Protein AF-A0A544VQA4-F1 (afdb_monomer_lite)

Organism: NCBI:txid49897

Sequence (131 aa):
KLPIVGDDGPIRDRLMSYARDIYAYFTSADGVSSLRIHLEAKEFPELYSNYRERVVDPNFAVNIAALTEASRRGELRRTPDPEAVLEAIGGGVLIHSLFSQHSGATKGALPPRPELLEATLRSFVSLALDE

pLDDT: mean 87.68, std 11.46, range [50.47, 97.12]

Structure (mmCIF, N/CA/C/O backbone):
data_AF-A0A544VQA4-F1
#
_entry.id   AF-A0A544VQA4-F1
#
loop_
_atom_site.group_PDB
_atom_site.id
_atom_site.type_symbol
_atom_site.label_atom_id
_atom_site.label_alt_id
_atom_site.label_comp_id
_atom_site.label_asym_id
_atom_site.label_entity_id
_atom_site.label_seq_id
_atom_site.pdbx_PDB_ins_code
_atom_site.Cartn_x
_atom_site.Cartn_y
_atom_site.Cartn_z
_atom_site.occupancy
_atom_site.B_iso_or_equiv
_atom_site.auth_seq_id
_atom_site.auth_comp_id
_atom_site.auth_asym_id
_atom_site.auth_atom_id
_atom_site.pdbx_PDB_model_num
ATOM 1 N N . LYS A 1 1 ? 4.758 9.530 -6.268 1.00 78.00 1 LYS A N 1
ATOM 2 C CA . LYS A 1 1 ? 4.855 9.615 -4.787 1.00 78.00 1 LYS A CA 1
ATOM 3 C C . LYS A 1 1 ? 4.189 8.373 -4.218 1.00 78.00 1 LYS A C 1
ATOM 5 O O . LYS A 1 1 ? 3.180 7.978 -4.787 1.00 78.00 1 LYS A O 1
ATOM 10 N N . LEU A 1 2 ? 4.746 7.758 -3.171 1.00 88.94 2 LEU A N 1
ATOM 11 C CA . LEU A 1 2 ? 4.095 6.607 -2.546 1.00 88.94 2 LEU A CA 1
ATOM 12 C C . LEU A 1 2 ? 2.759 7.018 -1.896 1.00 88.94 2 LEU A C 1
ATOM 14 O O . LEU A 1 2 ? 2.691 8.113 -1.323 1.00 88.94 2 LEU A O 1
ATOM 18 N N . PRO A 1 3 ? 1.719 6.175 -1.989 1.00 93.81 3 PRO A N 1
ATOM 19 C CA . PRO A 1 3 ? 0.422 6.438 -1.373 1.00 93.81 3 PRO A CA 1
ATOM 20 C C . PRO A 1 3 ? 0.481 6.536 0.147 1.00 93.81 3 PRO A C 1
ATOM 22 O O . PRO A 1 3 ? 1.375 5.982 0.794 1.00 93.81 3 PRO A O 1
ATOM 25 N N . ILE A 1 4 ? -0.494 7.243 0.711 1.00 95.62 4 ILE A N 1
ATOM 26 C CA . ILE A 1 4 ? -0.677 7.378 2.154 1.00 95.62 4 ILE A CA 1
ATOM 27 C C . ILE A 1 4 ? -2.130 7.086 2.525 1.00 95.62 4 ILE A C 1
ATOM 29 O O . ILE A 1 4 ? -3.032 7.338 1.728 1.00 95.62 4 ILE A O 1
ATOM 33 N N . VAL A 1 5 ? -2.359 6.568 3.726 1.00 95.06 5 VAL A N 1
ATOM 34 C CA . VAL A 1 5 ? -3.694 6.444 4.312 1.00 95.06 5 VAL A CA 1
ATOM 35 C C . VAL A 1 5 ? -4.225 7.854 4.571 1.00 95.06 5 VAL A C 1
ATOM 37 O O . VAL A 1 5 ? -3.592 8.639 5.276 1.00 95.06 5 VAL A O 1
ATOM 40 N N . GLY A 1 6 ? -5.367 8.184 3.964 1.00 91.81 6 GLY A N 1
ATOM 41 C CA . GLY A 1 6 ? -6.029 9.475 4.158 1.00 91.81 6 GLY A CA 1
ATOM 42 C C . GLY A 1 6 ? -6.579 9.656 5.576 1.00 91.81 6 GLY A C 1
ATOM 43 O O . GLY A 1 6 ? -6.612 8.719 6.376 1.00 91.81 6 GLY A O 1
ATOM 44 N N . ASP A 1 7 ? -7.048 10.859 5.877 1.00 88.25 7 ASP A N 1
ATOM 45 C CA . ASP A 1 7 ? -7.647 11.254 7.157 1.00 88.25 7 ASP A CA 1
ATOM 46 C C . ASP A 1 7 ? -9.185 11.326 7.126 1.00 88.25 7 ASP A C 1
ATOM 48 O O . ASP A 1 7 ? -9.818 11.190 8.175 1.00 88.25 7 ASP A O 1
ATOM 52 N N . ASP A 1 8 ? -9.779 11.435 5.937 1.00 87.94 8 ASP A N 1
ATOM 53 C CA . ASP A 1 8 ? -11.221 11.612 5.746 1.00 87.94 8 ASP A CA 1
ATOM 54 C C . ASP A 1 8 ? -12.029 10.301 5.649 1.00 87.94 8 ASP A C 1
ATOM 56 O O . ASP A 1 8 ? -11.647 9.341 4.980 1.00 87.94 8 ASP A O 1
ATOM 60 N N . GLY A 1 9 ? -13.219 10.284 6.263 1.00 89.06 9 GLY A N 1
ATOM 61 C CA . GLY A 1 9 ? -14.206 9.197 6.142 1.00 89.06 9 GLY A CA 1
ATOM 62 C C . GLY A 1 9 ? -13.955 7.998 7.069 1.00 89.06 9 GLY A C 1
ATOM 63 O O . GLY A 1 9 ? -13.118 8.084 7.958 1.00 89.06 9 GLY A O 1
ATOM 64 N N . PRO A 1 10 ? -14.683 6.878 6.944 1.00 91.75 10 PRO A N 1
ATOM 65 C CA . PRO A 1 10 ? -14.447 5.660 7.732 1.00 91.75 10 PRO A CA 1
ATOM 66 C C . PRO A 1 10 ? -13.083 5.003 7.448 1.00 91.75 10 PRO A C 1
ATOM 68 O O . PRO A 1 10 ? -12.631 4.975 6.306 1.00 91.75 10 PRO A O 1
ATOM 71 N N . ILE A 1 11 ? -12.442 4.396 8.458 1.00 91.75 11 ILE A N 1
ATOM 72 C CA . ILE A 1 11 ? -11.108 3.775 8.306 1.00 91.75 11 ILE A CA 1
ATOM 73 C C . ILE A 1 11 ? -11.063 2.684 7.226 1.00 91.75 11 ILE A C 1
ATOM 75 O O . ILE A 1 11 ? -10.098 2.595 6.471 1.00 91.75 11 ILE A O 1
ATOM 79 N N . ARG A 1 12 ? -12.139 1.899 7.092 1.00 92.69 12 ARG A N 1
ATOM 80 C CA . ARG A 1 12 ? -12.282 0.892 6.033 1.00 92.69 12 ARG A CA 1
ATOM 81 C C . ARG A 1 12 ? -12.179 1.525 4.644 1.00 92.69 12 ARG A C 1
ATOM 83 O O . ARG A 1 12 ? -11.490 0.986 3.784 1.00 92.69 12 ARG A O 1
ATOM 90 N N . ASP A 1 13 ? -12.819 2.672 4.436 1.00 94.94 13 ASP A N 1
ATOM 91 C CA . ASP A 1 13 ? -12.818 3.366 3.147 1.00 94.94 13 ASP A CA 1
ATOM 92 C C . ASP A 1 13 ? -11.449 3.986 2.857 1.00 94.94 13 ASP A C 1
ATOM 94 O O . ASP A 1 13 ? -10.949 3.884 1.735 1.00 94.94 13 ASP A O 1
ATOM 98 N N . ARG A 1 14 ? -10.791 4.540 3.882 1.00 95.25 14 ARG A N 1
ATOM 99 C CA . ARG A 1 14 ? -9.413 5.049 3.783 1.00 95.25 14 ARG A CA 1
ATOM 100 C C . ARG A 1 14 ? -8.425 3.953 3.387 1.00 95.25 14 ARG A C 1
ATOM 102 O O . ARG A 1 14 ? -7.612 4.160 2.489 1.00 95.25 14 ARG A O 1
ATOM 109 N N . LEU A 1 15 ? -8.524 2.779 4.009 1.00 95.44 15 LEU A N 1
ATOM 110 C CA . LEU A 1 15 ? -7.683 1.619 3.699 1.00 95.44 15 LEU A CA 1
ATOM 111 C C . LEU A 1 15 ? -7.980 1.034 2.313 1.00 95.44 15 LEU A C 1
ATOM 113 O O . LEU A 1 15 ? -7.055 0.617 1.620 1.00 95.44 15 LEU A O 1
ATOM 117 N N . MET A 1 16 ? -9.241 1.055 1.870 1.00 97.00 16 MET A N 1
ATOM 118 C CA . MET A 1 16 ? -9.597 0.693 0.494 1.00 97.00 16 MET A CA 1
ATOM 119 C C . MET A 1 16 ? -8.986 1.654 -0.528 1.00 97.00 16 MET A C 1
ATOM 121 O O . MET A 1 16 ? -8.447 1.200 -1.536 1.00 97.00 16 MET A O 1
ATOM 125 N N . SER A 1 17 ? -9.040 2.964 -0.283 1.00 96.94 17 SER A N 1
ATOM 126 C CA . SER A 1 17 ? -8.391 3.955 -1.151 1.00 96.94 17 SER A CA 1
ATOM 127 C C . SER A 1 17 ? -6.878 3.751 -1.185 1.00 96.94 17 SER A C 1
ATOM 129 O O . SER A 1 17 ? -6.310 3.621 -2.266 1.00 96.94 17 SER A O 1
ATOM 131 N N . TYR A 1 18 ? -6.248 3.574 -0.020 1.00 96.88 18 TYR A N 1
ATOM 132 C CA . TYR A 1 18 ? -4.826 3.243 0.077 1.00 96.88 18 TYR A CA 1
ATOM 133 C C . TYR A 1 18 ? -4.459 1.978 -0.719 1.00 96.88 18 TYR A C 1
ATOM 135 O O . TYR A 1 18 ? -3.499 1.993 -1.488 1.00 96.88 18 TYR A O 1
ATOM 143 N N . ALA A 1 19 ? -5.246 0.901 -0.600 1.00 97.12 19 ALA A N 1
ATOM 144 C CA . ALA A 1 19 ? -5.023 -0.352 -1.323 1.00 97.12 19 ALA A CA 1
ATOM 145 C C . ALA A 1 19 ? -5.137 -0.193 -2.853 1.00 97.12 19 ALA A C 1
ATOM 147 O O . ALA A 1 19 ? -4.386 -0.820 -3.604 1.00 97.12 19 ALA A O 1
ATOM 148 N N . ARG A 1 20 ? -6.050 0.659 -3.336 1.00 96.19 20 ARG A N 1
ATOM 149 C CA . ARG A 1 20 ? -6.161 0.975 -4.770 1.00 96.19 20 ARG A CA 1
ATOM 150 C C . ARG A 1 20 ? -4.975 1.801 -5.248 1.00 96.19 20 ARG A C 1
ATOM 152 O O . ARG A 1 20 ? -4.387 1.475 -6.277 1.00 96.19 20 ARG A O 1
ATOM 159 N N . ASP A 1 21 ? -4.599 2.823 -4.489 1.00 95.75 21 ASP A N 1
ATOM 160 C CA . ASP A 1 21 ? -3.510 3.725 -4.856 1.00 95.75 21 ASP A CA 1
ATOM 161 C C . ASP A 1 21 ? -2.161 3.001 -4.869 1.00 95.75 21 ASP A C 1
ATOM 163 O O . ASP A 1 21 ? -1.3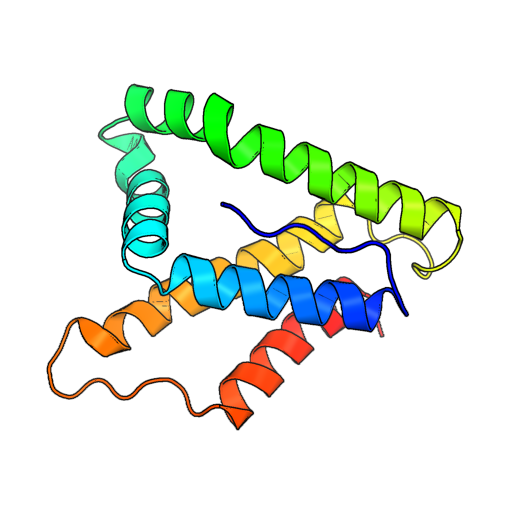41 3.229 -5.762 1.00 95.75 21 ASP A O 1
ATOM 167 N N . ILE A 1 22 ? -1.924 2.094 -3.913 1.00 94.75 22 ILE A N 1
ATOM 168 C CA . ILE A 1 22 ? -0.679 1.318 -3.850 1.00 94.75 22 ILE A CA 1
ATOM 169 C C . ILE A 1 22 ? -0.597 0.306 -4.991 1.00 94.75 22 ILE A C 1
ATOM 171 O O . ILE A 1 22 ? 0.446 0.217 -5.640 1.00 94.75 22 ILE A O 1
ATOM 175 N N . TYR A 1 23 ? -1.709 -0.345 -5.340 1.00 93.62 23 TYR A N 1
ATOM 176 C CA . TYR A 1 23 ? -1.784 -1.178 -6.540 1.00 93.62 23 TYR A CA 1
ATOM 177 C C . TYR A 1 23 ? -1.514 -0.367 -7.818 1.00 93.62 23 TYR A C 1
ATOM 179 O O . TYR A 1 23 ? -0.681 -0.751 -8.643 1.00 93.62 23 TYR A O 1
ATOM 187 N N . ALA A 1 24 ? -2.180 0.781 -7.982 1.00 91.69 24 ALA A N 1
ATOM 188 C CA . ALA A 1 24 ? -2.010 1.649 -9.146 1.00 91.69 24 ALA A CA 1
ATOM 189 C C . ALA A 1 24 ? -0.563 2.149 -9.274 1.00 91.69 24 ALA A C 1
ATOM 191 O O . ALA A 1 24 ? 0.005 2.157 -10.368 1.00 91.69 24 ALA A O 1
ATOM 192 N N . TYR A 1 25 ? 0.072 2.506 -8.154 1.00 91.50 25 TYR A N 1
ATOM 193 C CA . TYR A 1 25 ? 1.477 2.888 -8.146 1.00 91.50 25 TYR A CA 1
ATOM 194 C C . TYR A 1 25 ? 2.372 1.726 -8.588 1.00 91.50 25 TYR A C 1
ATOM 196 O O . TYR A 1 25 ? 3.133 1.884 -9.540 1.00 91.50 25 TYR A O 1
ATOM 204 N N . PHE A 1 26 ? 2.267 0.550 -7.966 1.00 90.56 26 PHE A N 1
ATOM 205 C CA . PHE A 1 26 ? 3.161 -0.586 -8.235 1.00 90.56 26 PHE A CA 1
ATOM 206 C C . PHE A 1 26 ? 2.914 -1.318 -9.564 1.00 90.56 26 PHE A C 1
ATOM 208 O O . PHE A 1 26 ? 3.725 -2.156 -9.973 1.00 90.56 26 PHE A O 1
ATOM 215 N N . THR A 1 27 ? 1.848 -0.949 -10.273 1.00 88.44 27 THR A N 1
ATOM 216 C CA . THR A 1 27 ? 1.590 -1.340 -11.667 1.00 88.44 27 THR A CA 1
ATOM 217 C C . THR A 1 27 ? 1.958 -0.256 -12.690 1.00 88.44 27 THR A C 1
ATOM 219 O O . THR A 1 27 ? 1.948 -0.524 -13.890 1.00 88.44 27 THR A O 1
ATOM 222 N N . SER A 1 28 ? 2.352 0.943 -12.248 1.00 87.50 28 SER A N 1
ATOM 223 C CA . SER A 1 28 ? 2.931 1.985 -13.108 1.00 87.50 28 SER A CA 1
ATOM 224 C C . SER A 1 28 ? 4.403 1.705 -13.449 1.00 87.50 28 SER A C 1
ATOM 226 O O . SER A 1 28 ? 5.069 0.934 -12.763 1.00 87.50 28 SER A O 1
ATOM 228 N N . ALA A 1 29 ? 4.950 2.373 -14.472 1.00 84.62 29 ALA A N 1
ATOM 229 C CA . ALA A 1 29 ? 6.360 2.221 -14.861 1.00 84.62 29 ALA A CA 1
ATOM 230 C C . ALA A 1 29 ? 7.346 2.520 -13.709 1.00 84.62 29 ALA A C 1
ATOM 232 O O . ALA A 1 29 ? 8.313 1.780 -13.499 1.00 84.62 29 ALA A O 1
ATOM 233 N N . ASP A 1 30 ? 7.069 3.563 -12.924 1.00 87.19 30 ASP A N 1
ATOM 234 C CA . ASP A 1 30 ? 7.897 3.940 -11.775 1.00 87.19 30 ASP A CA 1
ATOM 235 C C . ASP A 1 30 ? 7.800 2.897 -10.660 1.00 87.19 30 ASP A C 1
ATOM 237 O O . ASP A 1 30 ? 8.814 2.456 -10.121 1.00 87.19 30 ASP A O 1
ATOM 241 N N . GLY A 1 31 ? 6.585 2.454 -10.332 1.00 88.88 31 GLY A N 1
ATOM 242 C CA . GLY A 1 31 ? 6.383 1.448 -9.293 1.00 88.88 31 GLY A CA 1
ATOM 243 C C . GLY A 1 31 ? 6.933 0.072 -9.666 1.00 88.88 31 GLY A C 1
ATOM 244 O O . GLY A 1 31 ? 7.463 -0.619 -8.797 1.00 88.88 31 GLY A O 1
ATOM 245 N N . VAL A 1 32 ? 6.908 -0.305 -10.948 1.00 88.69 32 VAL A N 1
ATOM 246 C CA . VAL A 1 32 ? 7.592 -1.512 -11.446 1.00 88.69 32 VAL A CA 1
ATOM 247 C C . VAL A 1 32 ? 9.088 -1.442 -11.153 1.00 88.69 32 VAL A C 1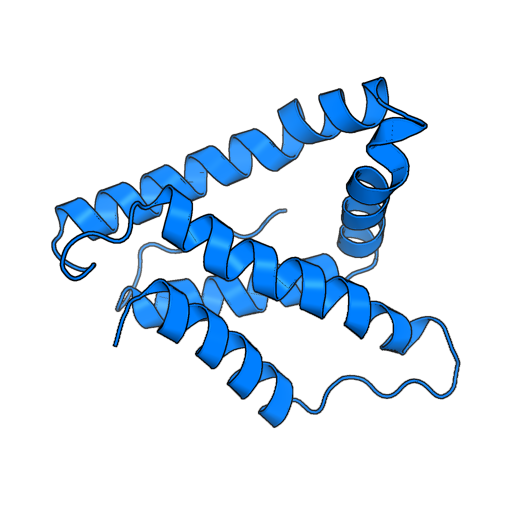
ATOM 249 O O . VAL A 1 32 ? 9.669 -2.411 -10.662 1.00 88.69 32 VAL A O 1
ATOM 252 N N . SER A 1 33 ? 9.708 -0.290 -11.407 1.00 88.31 33 SER A N 1
ATOM 253 C CA . SER A 1 33 ? 11.126 -0.072 -11.109 1.00 88.31 33 SER A CA 1
ATOM 254 C C . SER A 1 33 ? 11.396 -0.153 -9.602 1.00 88.31 33 SER A C 1
ATOM 256 O O . SER A 1 33 ? 12.308 -0.862 -9.179 1.00 88.31 33 SER A O 1
ATOM 258 N N . SER A 1 34 ? 10.549 0.473 -8.782 1.00 90.38 34 SER A N 1
ATOM 259 C CA . SER A 1 34 ? 10.613 0.405 -7.315 1.00 90.38 34 SER A CA 1
ATOM 260 C C . SER A 1 34 ? 10.476 -1.021 -6.760 1.00 90.38 34 SER A C 1
ATOM 262 O O . SER A 1 34 ? 11.170 -1.395 -5.812 1.00 90.38 34 SER A O 1
ATOM 264 N N . LEU A 1 35 ? 9.611 -1.853 -7.349 1.00 88.94 35 LEU A N 1
ATOM 265 C CA . LEU A 1 35 ? 9.473 -3.264 -6.969 1.00 88.94 35 LEU A CA 1
ATOM 266 C C . LEU A 1 35 ? 10.726 -4.070 -7.316 1.00 88.94 35 LEU A C 1
ATOM 268 O O . LEU A 1 35 ? 11.181 -4.870 -6.501 1.00 88.94 35 LEU A O 1
ATOM 272 N N . ARG A 1 36 ? 11.333 -3.824 -8.482 1.00 89.69 36 ARG A N 1
ATOM 273 C C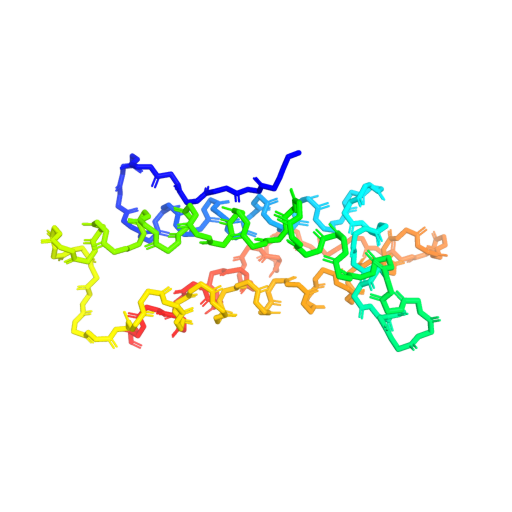A . ARG A 1 36 ? 12.582 -4.496 -8.873 1.00 89.69 36 ARG A CA 1
ATOM 274 C C . ARG A 1 36 ? 13.731 -4.206 -7.912 1.00 89.69 36 ARG A C 1
ATOM 276 O O . ARG A 1 36 ? 14.484 -5.121 -7.612 1.00 89.69 36 ARG A O 1
ATOM 283 N N . ILE A 1 37 ? 13.822 -2.991 -7.364 1.00 91.75 37 ILE A N 1
ATOM 284 C CA . ILE A 1 37 ? 14.844 -2.657 -6.354 1.00 91.75 37 ILE A CA 1
ATOM 285 C C . ILE A 1 37 ? 14.744 -3.580 -5.124 1.00 91.75 37 ILE A C 1
ATOM 287 O O . ILE A 1 37 ? 15.772 -3.963 -4.573 1.00 91.75 37 ILE A O 1
ATOM 291 N N . HIS A 1 38 ? 13.535 -3.989 -4.715 1.00 90.06 38 HIS A N 1
ATOM 292 C CA . HIS A 1 38 ? 13.367 -4.949 -3.616 1.00 90.06 38 HIS A CA 1
ATOM 293 C C . HIS A 1 38 ? 13.820 -6.363 -3.997 1.00 90.06 38 HIS A C 1
ATOM 295 O O . HIS A 1 38 ? 14.409 -7.058 -3.173 1.00 90.06 38 HIS A O 1
ATOM 301 N N . LEU A 1 39 ? 13.553 -6.795 -5.233 1.00 90.38 39 LEU A N 1
ATOM 302 C CA . LEU A 1 39 ? 13.930 -8.128 -5.717 1.00 90.38 39 LEU A CA 1
ATOM 303 C C . LEU A 1 39 ? 15.448 -8.276 -5.884 1.00 90.38 39 LEU A C 1
ATOM 305 O O . LEU A 1 39 ? 16.000 -9.335 -5.602 1.00 90.38 39 LEU A O 1
ATOM 309 N N . GLU A 1 40 ? 16.116 -7.200 -6.294 1.00 93.75 40 GLU A N 1
ATOM 310 C CA . GLU A 1 40 ? 17.557 -7.164 -6.561 1.00 93.75 40 GLU A CA 1
ATOM 311 C C . GLU A 1 40 ? 18.381 -6.726 -5.335 1.00 93.75 40 GLU A C 1
ATOM 313 O O . GLU A 1 40 ? 19.581 -6.470 -5.440 1.00 93.75 40 GLU A O 1
ATOM 318 N N . ALA A 1 41 ? 17.760 -6.634 -4.153 1.00 93.88 41 ALA A N 1
ATOM 319 C CA . ALA A 1 41 ? 18.391 -6.108 -2.941 1.00 93.88 41 ALA A CA 1
ATOM 320 C C . ALA A 1 41 ? 19.678 -6.851 -2.548 1.00 93.88 41 ALA A C 1
ATOM 322 O O . ALA A 1 41 ? 20.593 -6.253 -1.986 1.00 93.88 41 ALA A O 1
ATOM 323 N N . LYS A 1 42 ? 19.760 -8.150 -2.860 1.00 95.06 42 LYS A N 1
ATOM 324 C CA . LYS A 1 42 ? 20.958 -8.961 -2.619 1.00 95.06 42 LYS A CA 1
ATOM 325 C C . LYS A 1 42 ? 22.123 -8.568 -3.534 1.00 95.06 42 LYS A C 1
ATOM 327 O O . LYS A 1 42 ? 23.261 -8.558 -3.078 1.00 95.06 42 LYS A O 1
ATOM 332 N N . GLU A 1 43 ? 21.836 -8.257 -4.795 1.00 97.06 43 GLU A N 1
ATOM 333 C CA . GLU A 1 43 ? 22.845 -7.922 -5.806 1.00 97.06 43 GLU A CA 1
ATOM 334 C C . GLU A 1 43 ? 23.271 -6.447 -5.712 1.00 97.06 43 GLU A C 1
ATOM 336 O O . GLU A 1 43 ? 24.432 -6.118 -5.950 1.00 97.06 43 GLU A O 1
ATOM 341 N N . PHE A 1 44 ? 22.361 -5.556 -5.292 1.00 96.00 44 PHE A N 1
ATOM 342 C CA . PHE A 1 44 ? 22.621 -4.118 -5.133 1.00 96.00 44 PHE A CA 1
ATOM 343 C C . PHE A 1 44 ? 22.216 -3.599 -3.737 1.00 96.00 44 PHE A C 1
ATOM 345 O O . PHE A 1 44 ? 21.291 -2.786 -3.615 1.00 96.00 44 PHE A O 1
ATOM 352 N N . PRO A 1 45 ? 22.913 -4.012 -2.661 1.00 96.12 45 PRO A N 1
ATOM 353 C CA . PRO A 1 45 ? 22.522 -3.689 -1.285 1.00 96.12 45 PRO A CA 1
ATOM 354 C C . PRO A 1 45 ? 22.572 -2.188 -0.968 1.00 96.12 45 PRO A C 1
ATOM 356 O O . PRO A 1 45 ? 21.697 -1.679 -0.269 1.00 96.12 45 PRO A O 1
ATOM 359 N N . GLU A 1 46 ? 23.543 -1.447 -1.514 1.00 96.94 46 GLU A N 1
ATOM 360 C CA . GLU A 1 46 ? 23.638 0.008 -1.318 1.00 96.94 46 GLU A CA 1
ATOM 361 C C . GLU A 1 46 ? 22.480 0.757 -1.989 1.00 96.94 46 GLU A C 1
ATOM 363 O O . GLU A 1 46 ? 21.934 1.705 -1.420 1.00 96.94 46 GLU A O 1
ATOM 368 N N . LEU A 1 47 ? 22.068 0.323 -3.186 1.00 95.06 47 LEU A N 1
ATOM 369 C CA . LEU A 1 47 ? 20.911 0.892 -3.876 1.00 95.06 47 LEU A CA 1
ATOM 370 C C . LEU A 1 47 ? 19.635 0.643 -3.069 1.00 95.06 47 LEU A C 1
ATOM 372 O O . LEU A 1 47 ? 18.851 1.570 -2.868 1.00 95.06 47 LEU A O 1
ATOM 376 N N . TYR A 1 48 ? 19.452 -0.583 -2.575 1.00 96.00 48 TYR A N 1
ATOM 377 C CA . TYR A 1 48 ? 18.305 -0.938 -1.747 1.00 96.00 48 TYR A CA 1
ATOM 378 C C . TYR A 1 48 ? 18.266 -0.141 -0.438 1.00 96.00 48 TYR A C 1
ATOM 380 O O . TYR A 1 48 ? 17.220 0.413 -0.103 1.00 96.00 48 TYR A O 1
ATOM 388 N N . SER A 1 49 ? 19.398 -0.009 0.263 1.00 96.44 49 SER A N 1
ATOM 389 C CA . SER A 1 49 ? 19.485 0.777 1.502 1.00 96.44 49 SER A CA 1
ATOM 390 C C . SER A 1 49 ? 19.115 2.243 1.272 1.00 96.44 49 SER A C 1
ATOM 392 O O . SER A 1 49 ? 18.259 2.779 1.972 1.00 96.44 49 SER A O 1
ATOM 394 N N . ASN A 1 50 ? 19.694 2.878 0.246 1.00 95.88 50 ASN A N 1
ATOM 395 C CA . ASN A 1 50 ? 19.382 4.267 -0.105 1.00 95.88 50 ASN A CA 1
ATOM 396 C C . ASN A 1 50 ? 17.915 4.445 -0.514 1.00 95.88 50 ASN A C 1
ATOM 398 O O . ASN A 1 50 ? 17.283 5.453 -0.191 1.00 95.88 50 ASN A O 1
ATOM 402 N N . TYR A 1 51 ? 17.367 3.480 -1.252 1.00 93.75 51 TYR A N 1
ATOM 403 C CA . TYR A 1 51 ? 15.965 3.494 -1.643 1.00 93.75 51 TYR A CA 1
ATOM 404 C C . TYR A 1 51 ? 15.042 3.362 -0.423 1.00 93.75 51 TYR A C 1
ATOM 406 O O . TYR A 1 51 ? 14.077 4.122 -0.307 1.00 93.75 51 TYR A O 1
ATOM 414 N N . ARG A 1 52 ? 15.352 2.470 0.524 1.00 94.94 52 ARG A N 1
ATOM 415 C CA . ARG A 1 52 ? 14.585 2.342 1.768 1.00 94.94 52 ARG A CA 1
ATOM 416 C C . ARG A 1 52 ? 14.591 3.625 2.583 1.00 94.94 52 ARG A C 1
ATOM 418 O O . ARG A 1 52 ? 13.518 4.164 2.845 1.00 94.94 52 ARG A O 1
ATOM 425 N N . GLU A 1 53 ? 15.778 4.149 2.874 1.00 96.50 53 GLU A N 1
ATOM 426 C CA . GLU A 1 53 ? 15.958 5.331 3.720 1.00 96.50 53 GLU A CA 1
ATOM 427 C C . GLU A 1 53 ? 15.221 6.557 3.163 1.00 96.50 53 GLU A C 1
ATOM 429 O O . GLU A 1 53 ? 14.621 7.335 3.903 1.00 96.50 53 GLU A O 1
ATOM 434 N N . ARG A 1 54 ? 15.245 6.741 1.838 1.00 94.19 54 ARG A N 1
ATOM 435 C CA . ARG A 1 54 ? 14.721 7.958 1.199 1.00 94.19 54 ARG A CA 1
ATOM 436 C C . ARG A 1 54 ? 13.270 7.837 0.751 1.00 94.19 54 ARG A C 1
ATOM 438 O O . ARG A 1 54 ? 12.631 8.864 0.520 1.00 94.19 54 ARG A O 1
ATOM 445 N N . VAL A 1 55 ? 12.760 6.616 0.578 1.00 92.19 55 VAL A N 1
ATOM 446 C CA . VAL A 1 55 ? 11.451 6.377 -0.049 1.00 92.19 55 VAL A CA 1
ATOM 447 C C . VAL A 1 55 ? 10.545 5.519 0.824 1.00 92.19 55 VAL A C 1
ATOM 449 O O . VAL A 1 55 ? 9.444 5.964 1.152 1.00 92.19 55 VAL A O 1
ATOM 452 N N . VAL A 1 56 ? 10.980 4.314 1.198 1.00 92.25 56 VAL A N 1
ATOM 453 C CA . VAL A 1 56 ? 10.116 3.337 1.887 1.00 92.25 56 VAL A CA 1
ATOM 454 C C . VAL A 1 56 ? 9.886 3.734 3.336 1.00 92.25 56 VAL A C 1
ATOM 456 O O . VAL A 1 56 ? 8.738 3.910 3.734 1.00 92.25 56 VAL A O 1
ATOM 459 N N . ASP A 1 57 ? 10.951 3.923 4.110 1.00 94.94 57 ASP A N 1
ATOM 460 C CA . ASP A 1 57 ? 10.854 4.131 5.556 1.00 94.94 57 ASP A CA 1
ATOM 461 C C . ASP A 1 57 ? 10.115 5.439 5.911 1.00 94.94 57 ASP A C 1
ATOM 463 O O . ASP A 1 57 ? 9.239 5.409 6.780 1.00 94.94 57 ASP A O 1
ATOM 467 N N . PRO A 1 58 ? 10.325 6.571 5.200 1.00 95.44 58 PRO A N 1
ATOM 468 C CA . PRO A 1 58 ? 9.532 7.778 5.427 1.00 95.44 58 PRO A CA 1
ATOM 469 C C . PRO A 1 58 ? 8.044 7.581 5.116 1.00 95.44 58 PRO A C 1
ATOM 471 O O . PRO A 1 58 ? 7.185 8.093 5.835 1.00 95.44 58 PRO A O 1
ATOM 474 N N . ASN A 1 59 ? 7.712 6.845 4.048 1.00 94.31 59 ASN A N 1
ATOM 475 C CA . ASN A 1 59 ? 6.318 6.563 3.708 1.00 94.31 59 ASN A CA 1
ATOM 476 C C . ASN A 1 59 ? 5.669 5.616 4.724 1.00 94.31 59 ASN A C 1
ATOM 478 O O . ASN A 1 59 ? 4.512 5.820 5.093 1.00 94.31 59 ASN A O 1
ATOM 482 N N . PHE A 1 60 ? 6.420 4.627 5.205 1.00 94.62 60 PHE A N 1
ATOM 483 C CA . PHE A 1 60 ? 5.979 3.718 6.253 1.00 94.62 60 PHE A CA 1
ATOM 484 C C . PHE A 1 60 ? 5.641 4.497 7.527 1.00 94.62 60 PHE A C 1
ATOM 486 O O . PHE A 1 60 ? 4.512 4.423 8.002 1.00 94.62 60 PHE A O 1
ATOM 493 N N . ALA A 1 61 ? 6.549 5.358 7.999 1.00 95.69 61 ALA A N 1
ATOM 494 C CA . ALA A 1 61 ? 6.334 6.182 9.188 1.00 95.69 61 ALA A CA 1
ATOM 495 C C . ALA A 1 61 ? 5.069 7.060 9.099 1.00 95.69 61 ALA A C 1
ATOM 497 O O . ALA A 1 61 ? 4.305 7.145 10.061 1.00 95.69 61 ALA A O 1
ATOM 498 N N . VAL A 1 62 ? 4.809 7.676 7.938 1.00 96.06 62 VAL A N 1
ATOM 499 C CA . VAL A 1 62 ? 3.594 8.484 7.715 1.00 96.06 62 VAL A CA 1
ATOM 500 C C . VAL A 1 62 ? 2.324 7.636 7.830 1.00 96.06 62 VAL A C 1
ATOM 502 O O . VAL A 1 62 ? 1.359 8.055 8.469 1.00 96.06 62 VAL A O 1
ATOM 505 N N . ASN A 1 63 ? 2.320 6.440 7.244 1.00 95.88 63 ASN A N 1
ATOM 506 C CA . ASN A 1 63 ? 1.163 5.548 7.278 1.00 95.88 63 ASN A CA 1
ATOM 507 C C . ASN A 1 63 ? 0.910 4.965 8.674 1.00 95.88 63 ASN A C 1
ATOM 509 O O . ASN A 1 63 ? -0.236 4.937 9.124 1.00 95.88 63 ASN A O 1
ATOM 513 N N . ILE A 1 64 ? 1.968 4.577 9.391 1.00 94.81 64 ILE A N 1
ATOM 514 C CA . ILE A 1 64 ? 1.868 4.127 10.785 1.00 94.81 64 ILE A CA 1
ATOM 515 C C . ILE A 1 64 ? 1.293 5.230 11.671 1.00 94.81 64 ILE A C 1
ATOM 517 O O . ILE A 1 64 ? 0.400 4.961 12.475 1.00 94.81 64 ILE A O 1
ATOM 521 N N . ALA A 1 65 ? 1.738 6.479 11.507 1.00 94.69 65 ALA A N 1
ATOM 522 C CA . ALA A 1 65 ? 1.198 7.605 12.264 1.00 94.69 65 ALA A CA 1
ATOM 523 C C . ALA A 1 65 ? -0.305 7.815 11.995 1.00 94.69 65 ALA A C 1
ATOM 525 O O . ALA A 1 65 ? -1.075 8.000 12.940 1.00 94.69 65 ALA A O 1
ATOM 526 N N . ALA A 1 66 ? -0.739 7.721 10.733 1.00 93.62 66 ALA A N 1
ATOM 527 C CA . ALA A 1 66 ? -2.151 7.843 10.361 1.00 93.62 66 ALA A CA 1
ATOM 528 C C . ALA A 1 66 ? -3.018 6.733 10.987 1.00 93.62 66 ALA A C 1
ATOM 530 O O . ALA A 1 66 ? -4.082 7.009 11.547 1.00 93.62 66 ALA A O 1
ATOM 531 N N . LEU A 1 67 ? -2.547 5.483 10.947 1.00 92.38 67 LEU A N 1
ATOM 532 C CA . LEU A 1 67 ? -3.244 4.339 11.544 1.00 92.38 67 LEU A CA 1
ATOM 533 C C . LEU A 1 67 ? -3.237 4.375 13.078 1.00 92.38 67 LEU A C 1
ATOM 535 O O . LEU A 1 67 ? -4.237 4.036 13.709 1.00 92.38 67 LEU A O 1
ATOM 539 N N . THR A 1 68 ? -2.148 4.847 13.684 1.00 91.81 68 THR A N 1
ATOM 540 C CA . THR A 1 68 ? -2.053 5.062 15.136 1.00 91.81 68 THR A CA 1
ATOM 541 C C . THR A 1 68 ? -3.083 6.088 15.599 1.00 91.81 68 THR A C 1
ATOM 543 O O . THR A 1 68 ? -3.775 5.874 16.595 1.00 91.81 68 THR A O 1
ATOM 546 N N . GLU A 1 69 ? -3.242 7.182 14.857 1.00 90.81 69 GLU A N 1
ATOM 547 C CA . GLU A 1 69 ? -4.249 8.196 15.160 1.00 90.81 69 GLU A CA 1
ATOM 548 C C . GLU A 1 69 ? -5.678 7.658 14.978 1.00 90.81 69 GLU A C 1
ATOM 550 O O . GLU A 1 69 ? -6.526 7.865 15.847 1.00 90.81 69 GLU A O 1
ATOM 555 N N . ALA A 1 70 ? -5.946 6.895 13.914 1.00 89.25 70 ALA A N 1
ATOM 556 C CA . ALA A 1 70 ? -7.230 6.211 13.730 1.00 89.25 70 ALA A CA 1
ATOM 557 C C . ALA A 1 70 ? -7.547 5.248 14.893 1.00 89.25 70 ALA A C 1
ATOM 559 O O . ALA A 1 70 ? -8.668 5.233 15.411 1.00 89.25 70 ALA A O 1
ATOM 560 N N . SER A 1 71 ? -6.542 4.499 15.361 1.00 88.06 71 SER A N 1
ATOM 561 C CA . SER A 1 71 ? -6.639 3.634 16.543 1.00 88.06 71 SER A CA 1
ATOM 562 C C . SER A 1 71 ? -6.991 4.429 17.801 1.00 88.06 71 SER A C 1
ATOM 564 O O . SER A 1 71 ? -7.940 4.093 18.511 1.00 88.06 71 SER A O 1
ATOM 566 N N . ARG A 1 72 ? -6.299 5.553 18.041 1.00 88.12 72 ARG A N 1
ATOM 567 C CA . ARG A 1 72 ? -6.555 6.451 19.180 1.00 88.12 72 ARG A CA 1
ATOM 568 C C . ARG A 1 72 ? -7.986 7.001 19.183 1.00 88.12 72 ARG A C 1
ATOM 570 O O . ARG A 1 72 ? -8.552 7.217 20.254 1.00 88.12 72 ARG A O 1
ATOM 577 N N . ARG A 1 73 ? -8.580 7.213 18.005 1.00 87.75 73 ARG A N 1
ATOM 578 C CA . ARG A 1 73 ? -9.980 7.646 17.835 1.00 87.75 73 ARG A CA 1
ATOM 579 C C . ARG A 1 73 ? -11.003 6.510 17.973 1.00 87.75 73 ARG A C 1
ATOM 581 O O . ARG A 1 73 ? -12.201 6.770 17.897 1.00 87.75 73 ARG A O 1
ATOM 588 N N . GLY A 1 74 ? -10.557 5.275 18.209 1.00 85.50 74 GLY A N 1
ATOM 589 C CA . GLY A 1 74 ? -11.421 4.104 18.370 1.00 85.50 74 GLY A CA 1
ATOM 590 C C . GLY A 1 74 ? -12.001 3.582 17.055 1.00 85.50 74 GLY A C 1
ATOM 591 O O . GLY A 1 74 ? -13.015 2.889 17.068 1.00 85.50 74 GLY A O 1
ATOM 592 N N . GLU A 1 75 ? -11.392 3.932 15.920 1.00 85.00 75 GLU A N 1
ATOM 593 C CA . GLU A 1 75 ? -11.875 3.533 14.592 1.00 85.00 75 GLU A CA 1
ATOM 594 C C . GLU A 1 75 ? -11.458 2.105 14.224 1.00 85.00 75 GLU A C 1
ATOM 596 O O . GLU A 1 75 ? -12.140 1.445 13.442 1.00 85.00 75 GLU A O 1
ATOM 601 N N . LEU A 1 76 ? -10.355 1.619 14.798 1.00 78.19 76 LEU A N 1
ATOM 602 C CA . LEU A 1 76 ? -9.928 0.227 14.699 1.00 78.19 76 LEU A CA 1
ATOM 603 C C . LEU A 1 76 ? -10.533 -0.562 15.868 1.00 78.19 76 LEU A C 1
ATOM 605 O O . LEU A 1 76 ? -10.446 -0.147 17.027 1.00 78.19 76 LEU A O 1
ATOM 609 N N . ARG A 1 77 ? -11.165 -1.708 15.578 1.00 68.69 77 ARG A N 1
ATOM 610 C CA . ARG A 1 77 ? -11.587 -2.656 16.624 1.00 68.69 77 ARG A CA 1
ATOM 611 C C . ARG A 1 77 ? -10.356 -3.220 17.340 1.00 68.69 77 ARG A C 1
ATOM 613 O O . ARG A 1 77 ? -9.243 -3.059 16.868 1.00 68.69 77 ARG A O 1
ATOM 620 N N . ARG A 1 78 ? -10.562 -3.838 18.510 1.00 64.94 78 ARG A N 1
ATOM 621 C CA . ARG A 1 78 ? -9.517 -4.403 19.386 1.00 64.94 78 ARG A CA 1
ATOM 622 C C . ARG A 1 78 ? -8.332 -5.004 18.599 1.00 64.94 78 ARG A C 1
ATOM 624 O O . ARG A 1 78 ? -8.438 -6.106 18.081 1.00 64.94 78 ARG A O 1
ATOM 631 N N . THR A 1 79 ? -7.197 -4.312 18.664 1.00 55.22 79 THR A N 1
ATOM 632 C CA . THR A 1 79 ? -5.840 -4.877 18.565 1.00 55.22 79 THR A CA 1
ATOM 633 C C . THR A 1 79 ? -5.232 -5.257 17.203 1.00 55.22 79 THR A C 1
ATOM 635 O O . THR A 1 79 ? -4.311 -6.070 17.226 1.00 55.22 79 THR A O 1
ATOM 638 N N . PRO A 1 80 ? -5.574 -4.710 16.026 1.00 65.44 80 PRO A N 1
ATOM 639 C CA . PRO A 1 80 ? -4.624 -4.818 14.938 1.00 65.44 80 PRO A CA 1
ATOM 640 C C . PRO A 1 80 ? -3.567 -3.725 15.163 1.00 65.44 80 PRO A C 1
ATOM 642 O O . PRO A 1 80 ? -3.859 -2.526 15.174 1.00 65.44 80 PRO A O 1
ATOM 645 N N . ASP A 1 81 ? -2.346 -4.162 15.467 1.00 85.94 81 ASP A N 1
ATOM 646 C CA . ASP A 1 81 ? -1.159 -3.309 15.489 1.00 85.94 81 ASP A CA 1
ATOM 647 C C . ASP A 1 81 ? -1.129 -2.488 14.181 1.00 85.94 81 ASP A C 1
ATOM 649 O O . ASP A 1 81 ? -1.231 -3.093 13.109 1.00 85.94 81 ASP A O 1
ATOM 653 N N . PRO A 1 82 ? -1.052 -1.140 14.226 1.00 89.38 82 PRO A N 1
ATOM 654 C CA . PRO A 1 82 ? -0.969 -0.302 13.029 1.00 89.38 82 PRO A CA 1
ATOM 655 C C . PRO A 1 82 ? 0.055 -0.799 12.006 1.00 89.38 82 PRO A C 1
ATOM 657 O O . PRO A 1 82 ? -0.181 -0.693 10.801 1.00 89.38 82 PRO A O 1
ATOM 660 N N . GLU A 1 83 ? 1.162 -1.368 12.485 1.00 90.94 83 GLU A N 1
ATOM 661 C CA . GLU A 1 83 ? 2.183 -1.979 11.643 1.00 90.94 83 GLU A CA 1
ATOM 662 C C . GLU A 1 83 ? 1.670 -3.236 10.947 1.00 90.94 83 GLU A C 1
ATOM 664 O O . GLU A 1 83 ? 1.704 -3.313 9.719 1.00 90.94 83 GLU A O 1
ATOM 669 N N . ALA A 1 84 ? 1.068 -4.159 11.696 1.00 89.75 84 ALA A N 1
ATOM 670 C CA . ALA A 1 84 ? 0.474 -5.369 11.140 1.00 89.75 84 ALA A CA 1
ATOM 671 C C . ALA A 1 84 ? -0.636 -5.075 10.114 1.00 89.75 84 ALA A C 1
ATOM 673 O O . ALA A 1 84 ? -0.704 -5.746 9.084 1.00 89.75 84 ALA A O 1
ATOM 674 N N . VAL A 1 85 ? -1.479 -4.057 10.342 1.00 91.50 85 VAL A N 1
ATOM 675 C CA . VAL A 1 85 ? -2.499 -3.624 9.361 1.00 91.50 85 VAL A CA 1
ATOM 676 C C . VAL A 1 85 ? -1.837 -3.200 8.055 1.00 91.50 85 VAL A C 1
ATOM 678 O O . VAL A 1 85 ? -2.245 -3.626 6.969 1.00 91.50 85 VAL A O 1
ATOM 681 N N . LEU A 1 86 ? -0.823 -2.338 8.161 1.00 93.00 86 LEU A N 1
ATOM 682 C CA . LEU A 1 86 ? -0.135 -1.782 7.007 1.00 93.00 86 LEU A CA 1
ATOM 683 C C . LEU A 1 86 ? 0.610 -2.870 6.230 1.00 93.00 86 LEU A C 1
ATOM 685 O O . LEU A 1 86 ? 0.523 -2.904 5.002 1.00 93.00 86 LEU A O 1
ATOM 689 N N . GLU A 1 87 ? 1.292 -3.778 6.926 1.00 92.25 87 GLU A N 1
ATOM 690 C CA . GLU A 1 87 ? 2.007 -4.899 6.318 1.00 92.25 87 GLU A CA 1
ATOM 691 C C . GLU A 1 87 ? 1.065 -5.918 5.672 1.00 92.25 87 GLU A C 1
ATOM 693 O O . GLU A 1 87 ? 1.341 -6.380 4.564 1.00 92.25 87 GLU A O 1
ATOM 698 N N . ALA A 1 88 ? -0.069 -6.239 6.301 1.00 92.44 88 ALA A N 1
ATOM 699 C CA . ALA A 1 88 ? -1.039 -7.182 5.746 1.00 92.44 88 ALA A CA 1
ATOM 700 C C . ALA A 1 88 ? -1.634 -6.674 4.423 1.00 92.44 88 ALA A C 1
ATOM 702 O O . ALA A 1 88 ? -1.691 -7.411 3.432 1.00 92.44 88 ALA A O 1
ATOM 703 N N . ILE A 1 89 ? -2.032 -5.397 4.378 1.00 94.81 89 ILE A N 1
ATOM 704 C CA . ILE A 1 89 ? -2.561 -4.776 3.156 1.00 94.81 89 ILE A CA 1
ATOM 705 C C . ILE A 1 89 ? -1.434 -4.583 2.140 1.00 94.81 89 ILE A C 1
ATOM 707 O O . ILE A 1 89 ? -1.538 -5.040 1.000 1.00 94.81 89 ILE A O 1
ATOM 711 N N . GLY A 1 90 ? -0.348 -3.920 2.544 1.00 93.12 90 GLY A N 1
ATOM 712 C CA . GLY A 1 90 ? 0.774 -3.582 1.675 1.00 93.12 90 GLY A CA 1
ATOM 713 C C . GLY A 1 90 ? 1.418 -4.821 1.061 1.00 93.12 90 GLY A C 1
ATOM 714 O O . GLY A 1 90 ? 1.588 -4.877 -0.154 1.00 93.12 90 GLY A O 1
ATOM 715 N N . GLY A 1 91 ? 1.698 -5.849 1.862 1.00 92.19 91 GLY A N 1
ATOM 716 C CA . GLY A 1 91 ? 2.276 -7.111 1.405 1.00 92.19 91 GLY A CA 1
ATOM 717 C C . GLY A 1 91 ? 1.386 -7.837 0.395 1.00 92.19 91 GLY A C 1
ATOM 718 O O . GLY A 1 91 ? 1.859 -8.211 -0.682 1.00 92.19 91 GLY A O 1
ATOM 719 N N . GLY A 1 92 ? 0.088 -7.974 0.692 1.00 94.31 92 GLY A N 1
ATOM 720 C CA . GLY A 1 92 ? -0.877 -8.585 -0.227 1.00 94.31 92 GLY A CA 1
ATOM 721 C C . GLY A 1 92 ? -0.959 -7.845 -1.563 1.00 94.31 92 GLY A C 1
ATOM 722 O O . GLY A 1 92 ? -0.874 -8.462 -2.631 1.00 94.31 92 GLY A O 1
ATOM 723 N N . VAL A 1 93 ? -1.043 -6.512 -1.522 1.00 94.75 93 VAL A N 1
ATOM 724 C CA . VAL A 1 93 ? -1.109 -5.692 -2.737 1.00 94.75 93 VAL A CA 1
ATOM 725 C C . VAL A 1 93 ? 0.207 -5.704 -3.513 1.00 94.75 93 VAL A C 1
ATOM 727 O O . VAL A 1 93 ? 0.169 -5.786 -4.740 1.00 94.75 93 VAL A O 1
ATOM 730 N N . LEU A 1 94 ? 1.365 -5.664 -2.851 1.00 92.62 94 LEU A N 1
ATOM 731 C CA . LEU A 1 94 ? 2.680 -5.720 -3.500 1.00 92.62 94 LEU A CA 1
ATOM 732 C C . LEU A 1 94 ? 2.869 -7.032 -4.265 1.00 92.62 94 LEU A C 1
ATOM 734 O O . LEU A 1 94 ? 3.240 -7.008 -5.439 1.00 92.62 94 LEU A O 1
ATOM 738 N N . ILE A 1 95 ? 2.556 -8.167 -3.633 1.00 91.44 95 ILE A N 1
ATOM 739 C CA . ILE A 1 95 ? 2.622 -9.482 -4.280 1.00 91.44 95 ILE A CA 1
ATOM 740 C C . ILE A 1 95 ? 1.627 -9.561 -5.439 1.00 91.44 95 ILE A C 1
ATOM 742 O O . ILE A 1 95 ? 1.998 -9.968 -6.542 1.00 91.44 95 ILE A O 1
ATOM 746 N N . HIS A 1 96 ? 0.383 -9.122 -5.239 1.00 91.12 96 HIS A N 1
ATOM 747 C CA . HIS A 1 96 ? -0.609 -9.110 -6.312 1.00 91.12 96 HIS A CA 1
ATOM 748 C C . HIS A 1 96 ? -0.189 -8.213 -7.487 1.00 91.12 96 HIS A C 1
ATOM 750 O O . HIS A 1 96 ? -0.352 -8.596 -8.647 1.00 91.12 96 HIS A O 1
ATOM 756 N N . SER A 1 97 ? 0.403 -7.051 -7.200 1.00 89.69 97 SER A N 1
ATOM 757 C CA . SER A 1 97 ? 0.948 -6.136 -8.206 1.00 89.69 97 SER A CA 1
ATOM 758 C C . SER A 1 97 ? 2.071 -6.810 -8.981 1.00 89.69 97 SER A C 1
ATOM 760 O O . SER A 1 97 ? 2.026 -6.813 -10.206 1.00 89.69 97 SER A O 1
ATOM 762 N N . LEU A 1 98 ? 3.018 -7.458 -8.294 1.00 87.19 98 LEU A N 1
ATOM 763 C CA . LEU A 1 98 ? 4.121 -8.192 -8.917 1.00 87.19 98 LEU A CA 1
ATOM 764 C C . LEU A 1 98 ? 3.620 -9.276 -9.886 1.00 87.19 98 LEU A C 1
ATOM 766 O O . LEU A 1 98 ? 4.097 -9.351 -11.017 1.00 87.19 98 LEU A O 1
ATOM 770 N N . PHE A 1 99 ? 2.614 -10.066 -9.495 1.00 83.44 99 PHE A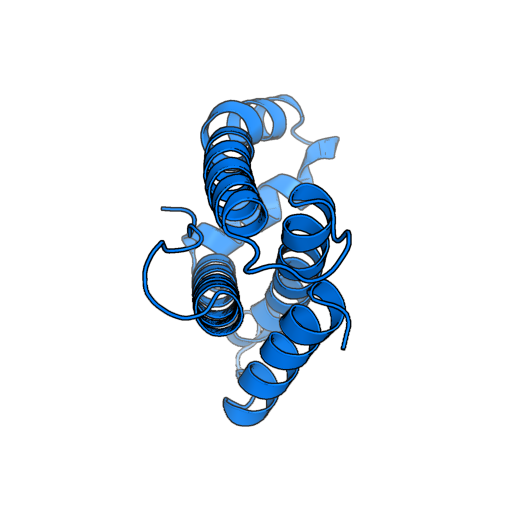 N 1
ATOM 771 C CA . PHE A 1 99 ? 1.978 -11.032 -10.404 1.00 83.44 99 PHE A CA 1
ATOM 772 C C . PHE A 1 99 ? 1.251 -10.351 -11.572 1.00 83.44 99 PHE A C 1
ATOM 774 O O . PHE A 1 99 ? 1.270 -10.847 -12.701 1.00 83.44 99 PHE A O 1
ATOM 781 N N . SER A 1 100 ? 0.640 -9.194 -11.322 1.00 79.62 100 SER A N 1
ATOM 782 C CA . SER A 1 100 ? -0.131 -8.443 -12.316 1.00 79.62 100 SER A CA 1
ATOM 783 C C . SER A 1 100 ? 0.740 -7.690 -13.321 1.00 79.62 100 SER A C 1
ATOM 785 O O . SER A 1 100 ? 0.260 -7.397 -14.416 1.00 79.62 100 SER A O 1
ATOM 787 N N . GLN A 1 101 ? 2.021 -7.438 -13.025 1.00 73.25 101 GLN A N 1
ATOM 788 C CA . GLN A 1 101 ? 2.978 -6.811 -13.953 1.00 73.25 101 GLN A CA 1
ATOM 789 C C . GLN A 1 101 ? 3.157 -7.600 -15.256 1.00 73.25 101 GLN A C 1
ATOM 791 O O . GLN A 1 101 ? 3.551 -7.030 -16.276 1.00 73.25 101 GLN A O 1
ATOM 796 N N . HIS A 1 102 ? 2.811 -8.893 -15.270 1.00 64.25 102 HIS A N 1
ATOM 797 C CA . HIS A 1 102 ? 2.794 -9.666 -16.508 1.00 64.25 102 HIS A CA 1
ATOM 798 C C . HIS A 1 102 ? 1.806 -9.095 -17.545 1.00 64.25 102 HIS A C 1
ATOM 800 O O . HIS A 1 102 ? 2.058 -9.241 -18.739 1.00 64.25 102 HIS A O 1
ATOM 806 N N . SER A 1 103 ? 0.774 -8.353 -17.105 1.00 54.78 103 SER A N 1
ATOM 807 C CA . SER A 1 103 ? -0.266 -7.676 -17.915 1.00 54.78 103 SER A CA 1
ATOM 808 C C . SER A 1 103 ? 0.238 -6.578 -18.866 1.00 54.78 103 SER A C 1
ATOM 810 O O . SER A 1 103 ? -0.552 -5.950 -19.559 1.00 54.78 103 SER A O 1
ATOM 812 N N . GLY A 1 104 ? 1.550 -6.353 -18.941 1.00 50.47 104 GLY A N 1
ATOM 813 C CA . GLY A 1 104 ? 2.201 -5.568 -19.997 1.00 50.47 104 GLY A CA 1
ATOM 814 C C . GLY A 1 104 ? 3.536 -6.158 -20.467 1.00 50.47 104 GLY A C 1
ATOM 815 O O . GLY A 1 104 ? 4.172 -5.602 -21.359 1.00 50.47 104 GLY A O 1
ATOM 816 N N . ALA A 1 105 ? 3.971 -7.281 -19.883 1.00 53.97 105 ALA A N 1
ATOM 817 C CA . ALA A 1 105 ? 5.233 -7.944 -20.211 1.00 53.97 105 ALA A CA 1
ATOM 818 C C . ALA A 1 105 ? 5.123 -8.816 -21.470 1.00 53.97 105 ALA A C 1
ATOM 820 O O . ALA A 1 105 ? 6.113 -9.034 -22.169 1.00 53.97 105 ALA A O 1
ATOM 821 N N . THR A 1 106 ? 3.920 -9.307 -21.779 1.00 54.44 106 THR A N 1
ATOM 822 C CA . THR A 1 106 ? 3.640 -10.079 -22.992 1.00 54.44 106 THR A CA 1
ATOM 823 C C . THR A 1 106 ? 2.398 -9.533 -23.696 1.00 54.44 106 THR A C 1
ATOM 825 O O . THR A 1 106 ? 1.427 -9.133 -23.061 1.00 54.44 106 THR A O 1
ATOM 828 N N . LYS A 1 107 ? 2.411 -9.515 -25.038 1.00 54.72 107 LYS A N 1
ATOM 829 C CA . LYS A 1 107 ? 1.351 -8.914 -25.879 1.00 54.72 107 LYS A CA 1
ATOM 830 C C . LYS A 1 107 ? -0.058 -9.505 -25.676 1.00 54.72 107 LYS A C 1
ATOM 832 O O . LYS A 1 107 ? -1.015 -8.926 -26.172 1.00 54.72 107 LYS A O 1
ATOM 837 N N . GLY A 1 108 ? -0.178 -10.655 -25.011 1.00 58.88 108 GLY A N 1
ATOM 838 C CA . GLY A 1 108 ? -1.448 -11.345 -24.754 1.00 58.88 108 GLY A CA 1
ATOM 839 C C . GLY A 1 108 ? -1.904 -11.311 -23.296 1.00 58.88 108 GLY A C 1
ATOM 840 O O . GLY A 1 108 ? -2.924 -11.916 -22.975 1.00 58.88 108 GLY A O 1
ATOM 841 N N . ALA A 1 109 ? -1.158 -10.656 -22.407 1.00 62.00 109 ALA A N 1
ATOM 842 C CA . ALA A 1 109 ? -1.534 -10.591 -21.010 1.00 62.00 109 ALA A CA 1
ATOM 843 C C . ALA A 1 109 ? -2.670 -9.579 -20.825 1.00 62.00 109 ALA A C 1
ATOM 845 O O . ALA A 1 109 ? -2.549 -8.403 -21.162 1.00 62.00 109 ALA A O 1
ATOM 846 N N . LEU A 1 110 ? -3.801 -10.068 -20.329 1.00 62.91 110 LEU A N 1
ATOM 847 C CA . LEU A 1 110 ? -4.963 -9.241 -20.049 1.00 62.91 110 LEU A CA 1
ATOM 848 C C . LEU A 1 110 ? -4.809 -8.624 -18.656 1.00 62.91 110 LEU A C 1
ATOM 850 O O . LEU A 1 110 ? -4.432 -9.348 -17.731 1.00 62.91 110 LEU A O 1
ATOM 854 N N . PRO A 1 111 ? -5.132 -7.331 -18.478 1.00 66.56 111 PRO A N 1
ATOM 855 C CA . PRO A 1 111 ? -5.212 -6.758 -17.144 1.00 66.56 111 PRO A CA 1
ATOM 856 C C . PRO A 1 111 ? -6.238 -7.535 -16.305 1.00 66.56 111 PRO A C 1
ATOM 858 O O . PRO A 1 111 ? -7.205 -8.079 -16.857 1.00 66.56 111 PRO A O 1
ATOM 861 N N . PRO A 1 112 ? -6.067 -7.592 -14.972 1.00 70.94 112 PRO A N 1
ATOM 862 C CA . PRO A 1 112 ? -7.067 -8.203 -14.115 1.00 70.94 112 PRO A CA 1
ATOM 863 C C . PRO A 1 112 ? -8.419 -7.519 -14.324 1.00 70.94 112 PRO A C 1
ATOM 865 O O . PRO A 1 112 ? -8.508 -6.296 -14.458 1.00 70.94 112 PRO A O 1
ATOM 868 N N . ARG A 1 113 ? -9.487 -8.325 -14.358 1.00 83.88 113 ARG A N 1
ATOM 869 C CA . ARG A 1 113 ? -10.855 -7.806 -14.455 1.00 83.88 113 ARG A CA 1
ATOM 870 C C . ARG A 1 113 ? -11.097 -6.831 -13.297 1.00 83.88 113 ARG A C 1
ATOM 872 O O . ARG A 1 113 ? -10.834 -7.228 -12.158 1.00 83.88 113 ARG A O 1
ATOM 879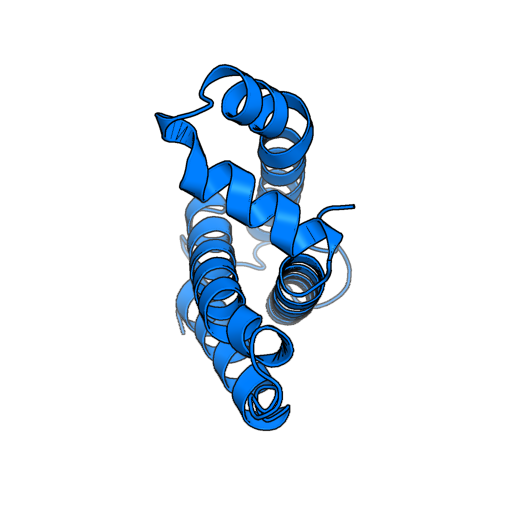 N N . PRO A 1 114 ? -11.615 -5.615 -13.545 1.00 86.75 114 PRO A N 1
ATOM 880 C CA . PRO A 1 114 ? -11.800 -4.614 -12.496 1.00 86.75 114 PRO A CA 1
ATOM 881 C C . PRO A 1 114 ? -12.580 -5.132 -11.283 1.00 86.75 114 PRO A C 1
ATOM 883 O O . PRO A 1 114 ? -12.196 -4.847 -10.151 1.00 86.75 114 PRO A O 1
ATOM 886 N N . GLU A 1 115 ? -13.611 -5.963 -11.490 1.00 90.25 115 GLU A N 1
ATOM 887 C CA . GLU A 1 115 ? -14.382 -6.531 -10.373 1.00 90.25 115 GLU A CA 1
ATOM 888 C C . GLU A 1 115 ? -13.556 -7.504 -9.520 1.00 90.25 115 GLU A C 1
ATOM 890 O O . GLU A 1 115 ? -13.694 -7.537 -8.298 1.00 90.25 115 GLU A O 1
ATOM 895 N N . LEU A 1 116 ? -12.676 -8.289 -10.151 1.00 89.62 116 LEU A N 1
ATOM 896 C CA . LEU A 1 116 ? -11.813 -9.240 -9.450 1.00 89.62 116 LEU A CA 1
ATOM 897 C C . LEU A 1 116 ? -10.718 -8.517 -8.660 1.00 89.62 116 LEU A C 1
ATOM 899 O O . LEU A 1 116 ? -10.420 -8.916 -7.534 1.00 89.62 116 LEU A O 1
ATOM 903 N N . LEU A 1 117 ? -10.143 -7.453 -9.230 1.00 91.62 117 LEU A N 1
ATOM 904 C CA . LEU A 1 117 ? -9.182 -6.605 -8.528 1.00 91.62 117 LEU A CA 1
ATOM 905 C C . LEU A 1 117 ? -9.829 -5.998 -7.282 1.00 91.62 117 LEU A C 1
ATOM 907 O O . LEU A 1 117 ? -9.314 -6.158 -6.180 1.00 91.62 117 LEU A O 1
ATOM 911 N N . GLU A 1 118 ? -10.993 -5.372 -7.439 1.00 95.25 118 GLU A N 1
ATOM 912 C CA . GLU A 1 118 ? -11.718 -4.748 -6.332 1.00 95.25 118 GLU A CA 1
ATOM 913 C C . GLU A 1 118 ? -12.072 -5.764 -5.229 1.00 95.25 118 GLU A C 1
ATOM 915 O O . GLU A 1 118 ? -11.910 -5.473 -4.043 1.00 95.25 118 GLU A O 1
ATOM 920 N N . ALA A 1 119 ? -12.494 -6.980 -5.597 1.00 95.06 119 ALA A N 1
ATOM 921 C CA . ALA A 1 119 ? -12.739 -8.063 -4.642 1.00 95.06 119 ALA A CA 1
ATOM 922 C C . ALA A 1 119 ? -11.458 -8.524 -3.919 1.00 95.06 119 ALA A C 1
ATOM 924 O O . ALA A 1 119 ? -11.486 -8.797 -2.716 1.00 95.06 119 ALA A O 1
ATOM 925 N N . THR A 1 120 ? -10.329 -8.575 -4.629 1.00 94.88 120 THR A N 1
ATOM 926 C CA . THR A 1 120 ? -9.022 -8.946 -4.062 1.00 94.88 120 THR A CA 1
ATOM 927 C C . THR A 1 120 ? -8.548 -7.902 -3.051 1.00 94.88 120 THR A C 1
ATOM 929 O O . THR 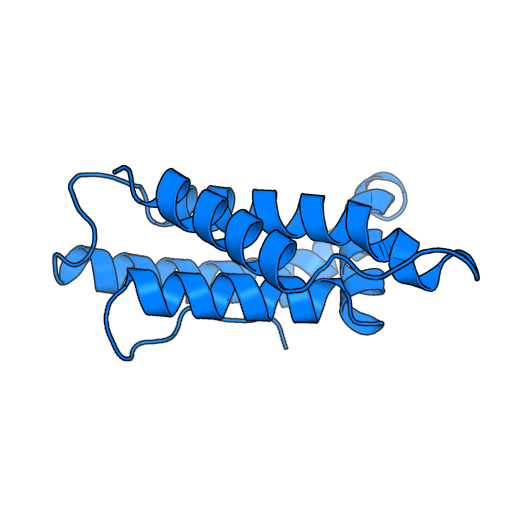A 1 120 ? -8.244 -8.248 -1.910 1.00 94.88 120 THR A O 1
ATOM 932 N N . LEU A 1 121 ? -8.572 -6.616 -3.421 1.00 96.44 121 LEU A N 1
ATOM 933 C CA . LEU A 1 121 ? -8.190 -5.516 -2.526 1.00 96.44 121 LEU A CA 1
ATOM 934 C C . LEU A 1 121 ? -9.088 -5.468 -1.283 1.00 96.44 121 LEU A C 1
ATOM 936 O O . LEU A 1 121 ? -8.594 -5.347 -0.162 1.00 96.44 121 LEU A O 1
ATOM 940 N N . ARG A 1 122 ? -10.402 -5.654 -1.464 1.00 96.31 122 ARG A N 1
ATOM 941 C CA . ARG A 1 122 ? -11.363 -5.756 -0.357 1.00 96.31 122 ARG A CA 1
ATOM 942 C C . ARG A 1 122 ? -11.055 -6.913 0.584 1.00 96.31 122 ARG A C 1
ATOM 944 O O . ARG A 1 122 ? -11.233 -6.760 1.791 1.00 96.31 122 ARG A O 1
ATOM 951 N N . SER A 1 123 ? -10.599 -8.044 0.052 1.00 95.00 123 SER A N 1
ATOM 952 C CA . SER A 1 123 ? -10.216 -9.200 0.867 1.00 95.00 123 SER A CA 1
ATOM 953 C C . SER A 1 123 ? -9.007 -8.875 1.742 1.00 95.00 123 SER A C 1
ATOM 955 O O . SER A 1 123 ? -9.052 -9.145 2.936 1.00 95.00 123 SER A O 1
ATOM 957 N N . PHE A 1 124 ? -7.980 -8.206 1.203 1.00 95.19 124 PHE A N 1
ATOM 958 C CA . PHE A 1 124 ? -6.824 -7.766 1.997 1.00 95.19 124 PHE A CA 1
ATOM 959 C C . PHE A 1 124 ? -7.215 -6.788 3.107 1.00 95.19 124 PHE A C 1
ATOM 961 O O . PHE A 1 124 ? -6.822 -6.979 4.254 1.00 95.19 124 PHE A O 1
ATOM 968 N N . VAL A 1 125 ? -8.035 -5.780 2.794 1.00 94.50 125 VAL A N 1
ATOM 969 C CA . VAL A 1 125 ? -8.502 -4.807 3.797 1.00 94.50 125 VAL A CA 1
ATOM 970 C C . VAL A 1 125 ? -9.373 -5.470 4.863 1.00 94.50 125 VAL A C 1
ATOM 972 O O . VAL A 1 125 ? -9.275 -5.122 6.033 1.00 94.50 125 VAL A O 1
ATOM 975 N N . SER A 1 126 ? -10.222 -6.427 4.486 1.00 91.81 126 SER A N 1
ATOM 976 C CA . SER A 1 126 ? -11.090 -7.117 5.448 1.00 91.81 126 SER A CA 1
ATOM 977 C C . SER A 1 126 ? -10.295 -8.040 6.369 1.00 91.81 126 SER A C 1
ATOM 979 O O . SER A 1 126 ? -10.527 -8.012 7.571 1.00 91.81 126 SER A O 1
ATOM 981 N N . LEU A 1 127 ? -9.320 -8.779 5.829 1.00 89.56 127 LEU A N 1
ATOM 982 C CA . LEU A 1 127 ? -8.407 -9.609 6.622 1.00 89.56 127 LEU A CA 1
ATOM 983 C C . LEU A 1 127 ? -7.556 -8.772 7.582 1.00 89.56 127 LEU A C 1
ATOM 985 O O . LEU A 1 127 ? -7.329 -9.185 8.707 1.00 89.56 127 LEU A O 1
ATOM 989 N N . ALA A 1 128 ? -7.104 -7.591 7.159 1.00 89.75 128 ALA A N 1
ATOM 990 C CA . ALA A 1 128 ? -6.295 -6.716 8.005 1.00 89.75 128 ALA A CA 1
ATOM 991 C C . ALA A 1 128 ? -7.086 -6.046 9.144 1.00 89.75 128 ALA A C 1
ATOM 993 O O . ALA A 1 128 ? -6.485 -5.540 10.088 1.00 89.75 128 ALA A O 1
ATOM 994 N N . LEU A 1 129 ? -8.418 -5.995 9.045 1.00 86.88 129 LEU A N 1
ATOM 995 C CA . LEU A 1 129 ? -9.287 -5.342 10.027 1.00 86.88 129 LEU A CA 1
ATOM 996 C C . LEU A 1 129 ? -10.000 -6.312 10.980 1.00 86.88 129 LEU A C 1
ATOM 998 O O . LEU A 1 129 ? -10.696 -5.817 11.866 1.00 86.88 129 LEU A O 1
ATOM 1002 N N . ASP A 1 130 ? -9.834 -7.629 10.810 1.00 70.62 130 ASP A N 1
ATOM 1003 C CA . ASP A 1 130 ? -10.549 -8.688 11.539 1.00 70.62 130 ASP A CA 1
ATOM 1004 C C . ASP A 1 130 ? -12.076 -8.439 11.626 1.00 70.62 130 ASP A C 1
ATOM 1006 O O . ASP A 1 130 ? -12.602 -7.890 12.604 1.00 70.62 130 ASP A O 1
ATOM 1010 N N . GLU A 1 131 ? -12.810 -8.871 10.591 1.00 51.59 131 GLU A N 1
ATOM 1011 C CA . GLU A 1 131 ? -14.237 -9.235 10.716 1.00 51.59 131 GLU A CA 1
ATOM 1012 C C . GLU A 1 131 ? -14.416 -10.738 10.934 1.00 51.59 131 GLU A C 1
ATOM 1014 O O . GLU A 1 131 ? -13.805 -11.524 10.174 1.00 51.59 131 GLU A O 1
#

Secondary structure (DSSP, 8-state):
------SSS-HHHHHHHHHHHHHHHHHSHHHHHHHHHHHTTTT-HHHHHHHIIIIIHHHHHHHHHHHHHHHHTT-S-S---HHHHHHHHHHHHHHHHHHHTHHHHSTTPPPPPHHHHHHHHHHHHHHHHT-

Foldseek 3Di:
DQDAQDQDDASLVSLLVNLVRNLVQCLDPNNVVVLVLVVCCVVPVVSNVVCCVPPVVVRLVRRLVSQVVCVVVVRAPPDLRSNLLCCLSNVQSSVVSVVQNVCPVDPPRPHPDPVVSSVSSSVSSCVSRDD

Radius of gyration: 15.39 Å; chains: 1; bounding box: 38×23×45 Å

InterPro domains:
  IPR011075 Tetracyclin repressor-like, C-terminal domain [PF16859] (7-102)
  IPR036271 Tetracyclin repressor-like, C-terminal domain superfamily [SSF48498] (7-124)